Protein AF-A0AAE4A4J7-F1 (afdb_monomer)

Secondary structure (DSSP, 8-state):
--HHHHHHHHHHHHHHHHHHGGGS-------S---GGGS-TTEEEEESSSTT-S-EEEEETTS-EEEEPGGGPPB-EEEE-SSS-EEETTTEEE-TT-EE-S--SB--EEEE--

pLDDT: mean 80.29, std 16.17, range [49.91, 95.75]

Solvent-accessible surface area (backbone atoms only — not comparable to full-atom values): 6509 Å² total; per-residue (Å²): 137,63,78,62,6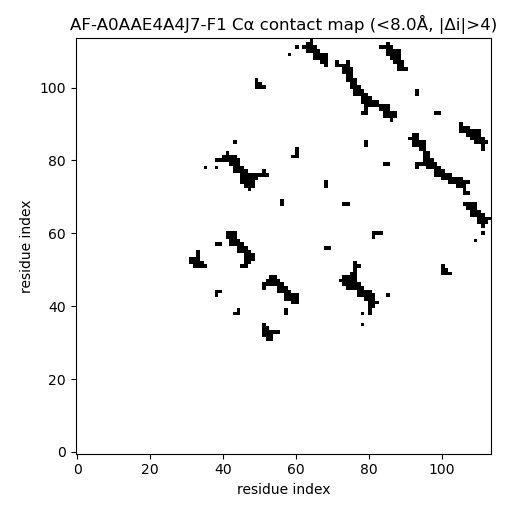3,61,53,53,53,54,53,53,54,55,54,55,58,61,61,66,70,73,74,81,74,81,74,78,70,76,76,77,49,50,50,80,81,71,49,58,77,47,13,39,28,37,10,48,22,46,86,37,18,60,57,77,50,74,45,50,68,85,62,68,41,73,42,70,44,72,92,66,49,39,41,12,16,39,38,25,44,22,95,52,61,33,36,39,41,85,79,46,77,43,48,49,71,34,72,48,61,69,46,65,90,27,58,47,29,47,32,38,91,125

Radius of gyration: 25.62 Å; Cα contacts (8 Å, |Δi|>4): 220; chains: 1; bounding box: 79×23×49 Å

S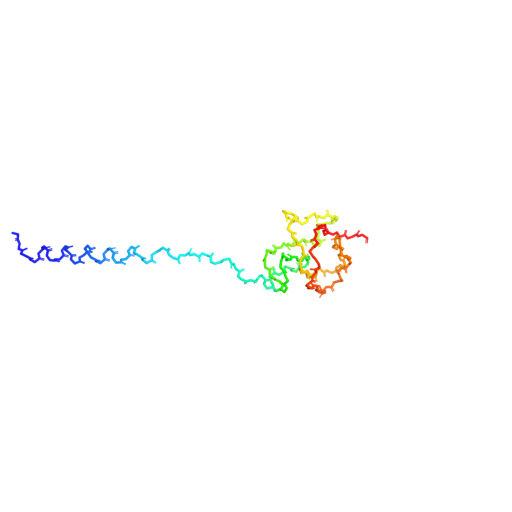tructure (mmCIF, N/CA/C/O backbone):
data_AF-A0AAE4A4J7-F1
#
_entry.id   AF-A0AAE4A4J7-F1
#
loop_
_atom_site.group_PDB
_atom_site.id
_atom_site.type_symbol
_atom_site.label_atom_id
_atom_site.label_alt_id
_atom_site.label_comp_id
_atom_site.label_asym_id
_atom_site.label_entity_id
_atom_site.label_seq_id
_atom_site.pdbx_PDB_ins_code
_atom_site.Cartn_x
_atom_site.Cartn_y
_atom_site.Cartn_z
_atom_site.occupancy
_atom_site.B_iso_or_equiv
_atom_site.auth_seq_id
_atom_site.auth_comp_id
_atom_site.auth_asym_id
_atom_site.auth_atom_id
_atom_site.pdbx_PDB_model_num
ATOM 1 N N . MET A 1 1 ? -67.258 -5.991 30.223 1.00 53.47 1 MET A N 1
ATOM 2 C CA . MET A 1 1 ? -65.823 -5.980 29.853 1.00 53.47 1 MET A CA 1
ATOM 3 C C . MET A 1 1 ? -65.033 -6.456 31.058 1.00 53.47 1 MET A C 1
ATOM 5 O O . MET A 1 1 ? -65.026 -5.771 32.077 1.00 53.47 1 MET A O 1
ATOM 9 N N . SER A 1 2 ? -64.507 -7.681 31.000 1.00 53.00 2 SER A N 1
ATOM 10 C CA . SER A 1 2 ? -63.937 -8.356 32.173 1.00 53.00 2 SER A CA 1
ATOM 11 C C . SER A 1 2 ? -62.507 -7.868 32.444 1.00 53.00 2 SER A C 1
ATOM 13 O O . SER A 1 2 ? -61.780 -7.490 31.525 1.00 53.00 2 SER A O 1
ATOM 15 N N . GLY A 1 3 ? -62.077 -7.866 33.709 1.00 56.50 3 GLY A N 1
ATOM 16 C CA . GLY A 1 3 ? -60.741 -7.400 34.113 1.00 56.50 3 GLY A CA 1
ATOM 17 C C . GLY A 1 3 ? -59.568 -8.171 33.484 1.00 56.50 3 GLY A C 1
ATOM 18 O O . GLY A 1 3 ? -58.433 -7.702 33.544 1.00 56.50 3 GLY A O 1
ATOM 19 N N . VAL A 1 4 ? -59.837 -9.314 32.848 1.00 59.91 4 VAL A N 1
ATOM 20 C CA . VAL A 1 4 ? -58.847 -10.176 32.189 1.00 59.91 4 VAL A CA 1
ATOM 21 C C . VAL A 1 4 ? -58.347 -9.557 30.876 1.00 59.91 4 VAL A C 1
ATOM 23 O O . VAL A 1 4 ? -57.145 -9.558 30.616 1.00 59.91 4 VAL A O 1
ATOM 26 N N . GLU A 1 5 ? -59.225 -8.916 30.098 1.00 55.62 5 GLU A N 1
ATOM 27 C CA . GLU A 1 5 ? -58.862 -8.288 28.813 1.00 55.62 5 GLU A CA 1
ATOM 28 C C . GLU A 1 5 ? -57.922 -7.085 28.992 1.00 55.62 5 GLU A C 1
ATOM 30 O O . GLU A 1 5 ? -57.031 -6.848 28.174 1.00 55.62 5 GLU A O 1
ATOM 35 N N . LYS A 1 6 ? -58.078 -6.340 30.096 1.00 57.88 6 LYS A N 1
ATOM 36 C CA . LYS A 1 6 ? -57.207 -5.200 30.428 1.00 57.88 6 LYS A CA 1
ATOM 37 C C . LYS A 1 6 ? -55.788 -5.647 30.795 1.00 57.88 6 LYS A C 1
ATOM 39 O O . LYS A 1 6 ? -54.830 -4.977 30.421 1.00 57.88 6 LYS A O 1
ATOM 44 N N . ARG A 1 7 ? -55.646 -6.785 31.485 1.00 64.25 7 ARG A N 1
ATOM 45 C CA . ARG A 1 7 ? -54.338 -7.334 31.889 1.00 64.25 7 ARG A CA 1
ATOM 46 C C . ARG A 1 7 ? -53.580 -7.939 30.706 1.00 64.25 7 ARG A C 1
ATOM 48 O O . ARG A 1 7 ? -52.370 -7.761 30.612 1.00 64.25 7 ARG A O 1
ATOM 55 N N . LEU A 1 8 ? -54.295 -8.570 29.773 1.00 63.47 8 LEU A N 1
ATOM 56 C CA . LEU A 1 8 ? -53.696 -9.166 28.577 1.00 63.47 8 LEU A CA 1
ATOM 57 C C . LEU A 1 8 ? -53.118 -8.103 27.624 1.00 63.47 8 LEU A C 1
ATOM 59 O O . LEU A 1 8 ? -52.015 -8.267 27.109 1.00 63.47 8 LEU A O 1
ATOM 63 N N . ARG A 1 9 ? -53.816 -6.972 27.444 1.00 61.66 9 ARG A N 1
ATOM 64 C CA . ARG A 1 9 ? -53.330 -5.855 26.610 1.00 61.66 9 ARG A CA 1
ATOM 65 C C . ARG A 1 9 ? -52.101 -5.163 27.203 1.00 61.66 9 ARG A C 1
ATOM 67 O O . ARG A 1 9 ? -51.190 -4.813 26.460 1.00 61.66 9 ARG A O 1
ATOM 74 N N . ALA A 1 10 ? -52.055 -5.005 28.527 1.00 61.84 10 ALA A N 1
ATOM 75 C CA . ALA A 1 10 ? -50.905 -4.417 29.213 1.00 61.84 10 ALA A CA 1
ATOM 76 C C . ALA A 1 10 ? -49.645 -5.299 29.103 1.00 61.84 10 ALA A C 1
ATOM 78 O O . ALA A 1 10 ? -48.552 -4.778 28.895 1.00 61.84 10 ALA A O 1
ATOM 79 N N . ALA A 1 11 ? -49.801 -6.626 29.169 1.00 61.84 11 ALA A N 1
ATOM 80 C CA . ALA A 1 11 ? -48.692 -7.570 29.017 1.00 61.84 11 ALA A CA 1
ATOM 81 C C . ALA A 1 11 ? -48.109 -7.584 27.589 1.00 61.84 11 ALA A C 1
ATOM 83 O O . ALA A 1 11 ? -46.894 -7.644 27.416 1.00 61.84 11 ALA A O 1
ATOM 84 N N . LEU A 1 12 ? -48.962 -7.467 26.567 1.00 59.69 12 LEU A N 1
ATOM 85 C CA . LEU A 1 12 ? -48.541 -7.408 25.161 1.00 59.69 12 LEU A CA 1
ATOM 86 C C . LEU A 1 12 ? -47.784 -6.117 24.817 1.00 59.69 12 LEU A C 1
ATOM 88 O O . LEU A 1 12 ? -46.776 -6.165 24.114 1.00 59.69 12 LEU A O 1
ATOM 92 N N . LEU A 1 13 ? -48.229 -4.974 25.345 1.00 60.06 13 LEU A N 1
ATOM 93 C CA . LEU A 1 13 ? -47.543 -3.689 25.159 1.00 60.06 13 LEU A CA 1
ATOM 94 C C . LEU A 1 13 ? -46.154 -3.677 25.813 1.00 60.06 13 LEU A C 1
ATOM 96 O O . LEU A 1 13 ? -45.208 -3.162 25.221 1.00 60.06 13 LEU A O 1
ATOM 100 N N . ALA A 1 14 ? -46.009 -4.294 26.990 1.00 60.00 14 ALA A N 1
ATOM 101 C CA . ALA A 1 14 ? -44.721 -4.406 27.673 1.00 60.00 14 ALA A CA 1
ATOM 102 C C . ALA A 1 14 ? -43.711 -5.282 26.904 1.00 60.00 14 ALA A C 1
ATOM 104 O O . ALA A 1 14 ? -42.530 -4.941 26.846 1.00 60.00 14 ALA A O 1
ATOM 105 N N . LEU A 1 15 ? -44.164 -6.368 26.261 1.00 58.84 15 LEU A N 1
ATOM 106 C CA . LEU A 1 15 ? -43.295 -7.213 25.431 1.00 58.84 15 LEU A CA 1
ATOM 107 C C . LEU A 1 15 ? -42.821 -6.504 24.152 1.00 58.84 15 LEU A C 1
ATOM 109 O O . LEU A 1 15 ? -41.668 -6.661 23.755 1.00 58.84 15 LEU A O 1
ATOM 113 N N . LEU A 1 16 ? -43.685 -5.705 23.521 1.00 58.25 16 LEU A N 1
ATOM 114 C CA . LEU A 1 16 ? -43.338 -4.958 22.306 1.00 58.25 16 LEU A CA 1
ATOM 115 C C . LEU A 1 16 ? -42.309 -3.849 22.576 1.00 58.25 16 LEU A C 1
ATOM 117 O O . LEU A 1 16 ? -41.403 -3.641 21.771 1.00 58.25 16 LEU A O 1
ATOM 121 N N . LEU A 1 17 ? -42.404 -3.182 23.729 1.00 57.69 17 LEU A N 1
ATOM 122 C CA . LEU A 1 17 ? -41.430 -2.172 24.157 1.00 57.69 17 LEU A CA 1
ATOM 123 C C . LEU A 1 17 ? -40.055 -2.781 24.483 1.00 57.69 17 LEU A C 1
ATOM 125 O O . LEU A 1 17 ? -39.037 -2.153 24.202 1.00 57.69 17 LEU A O 1
ATOM 129 N N . ALA A 1 18 ? -40.007 -4.012 25.002 1.00 55.53 18 ALA A N 1
ATOM 130 C CA . ALA A 1 18 ? -38.750 -4.712 25.273 1.00 55.53 18 ALA A CA 1
ATOM 131 C C . ALA A 1 18 ? -38.015 -5.156 23.991 1.00 55.53 18 ALA A C 1
ATOM 133 O O . ALA A 1 18 ? -36.786 -5.182 23.968 1.00 55.53 18 ALA A O 1
ATOM 134 N N . ALA A 1 19 ? -38.741 -5.456 22.907 1.00 53.31 19 ALA A N 1
ATOM 135 C CA . ALA A 1 19 ? -38.143 -5.862 21.632 1.00 53.31 19 ALA A CA 1
ATOM 136 C C . ALA A 1 19 ? -37.500 -4.695 20.853 1.00 53.31 19 ALA A C 1
ATOM 138 O O . ALA A 1 19 ? -36.559 -4.908 20.092 1.00 53.31 19 ALA A O 1
ATOM 139 N N . ALA A 1 20 ? -37.963 -3.456 21.057 1.00 52.84 20 ALA A N 1
ATOM 140 C CA . ALA A 1 20 ? -37.483 -2.287 20.313 1.00 52.84 20 ALA A CA 1
ATOM 141 C C . ALA A 1 20 ? -36.099 -1.773 20.765 1.00 52.84 20 ALA A C 1
ATOM 143 O O . ALA A 1 20 ? -35.425 -1.077 20.008 1.00 52.84 20 ALA A O 1
ATOM 144 N N . VAL A 1 21 ? -35.645 -2.125 21.973 1.00 55.19 21 VAL A N 1
ATOM 145 C CA . VAL A 1 21 ? -34.372 -1.627 22.534 1.00 55.19 21 VAL A CA 1
ATOM 146 C C . VAL A 1 21 ? -33.159 -2.449 22.058 1.00 55.19 21 VAL A C 1
ATOM 148 O O . VAL A 1 21 ? -32.023 -1.998 22.166 1.00 55.19 21 VAL A O 1
ATOM 151 N N . ALA A 1 22 ? -33.372 -3.626 21.459 1.00 54.41 22 ALA A N 1
ATOM 152 C CA . ALA A 1 22 ? -32.288 -4.529 21.059 1.00 54.41 22 ALA A CA 1
ATOM 153 C C . ALA A 1 22 ? -31.650 -4.222 19.683 1.00 54.41 22 ALA A C 1
ATOM 155 O O . ALA A 1 22 ? -30.628 -4.815 19.348 1.00 54.41 22 ALA A O 1
ATOM 156 N N . CYS A 1 23 ? -32.203 -3.303 18.881 1.00 51.38 23 CYS A N 1
ATOM 157 C CA . CYS A 1 23 ? -31.730 -3.060 17.505 1.00 51.38 23 CYS A CA 1
ATOM 158 C C . CYS A 1 23 ? -30.729 -1.899 17.336 1.00 51.38 23 CYS A C 1
ATOM 160 O O . CYS A 1 23 ? -30.308 -1.635 16.213 1.00 51.38 23 CYS A O 1
ATOM 162 N N . ALA A 1 24 ? -30.333 -1.196 18.401 1.00 55.25 24 ALA A N 1
ATOM 163 C CA . ALA A 1 24 ? -29.612 0.080 18.271 1.00 55.25 24 ALA A CA 1
ATOM 164 C C . ALA A 1 24 ? -28.072 0.010 18.366 1.00 55.25 24 ALA A C 1
ATOM 166 O O . ALA A 1 24 ? -27.428 1.054 18.406 1.00 55.25 24 ALA A O 1
ATOM 167 N N . LEU A 1 25 ? -27.450 -1.173 18.396 1.00 53.72 25 LEU A N 1
ATOM 168 C CA . LEU A 1 25 ? -25.995 -1.292 18.591 1.00 53.72 25 LEU A CA 1
ATOM 169 C C . LEU A 1 25 ? -25.312 -2.123 17.501 1.00 53.72 25 LEU A C 1
ATOM 171 O O . LEU A 1 25 ? -24.548 -3.037 17.787 1.00 53.72 25 LEU A O 1
ATOM 175 N N . PHE A 1 26 ? -25.526 -1.763 16.239 1.00 52.62 26 PHE A N 1
ATOM 176 C CA . PHE A 1 26 ? -24.560 -2.083 15.186 1.00 52.62 26 PHE A CA 1
ATOM 177 C C . PHE A 1 26 ? -23.657 -0.871 14.960 1.00 52.62 26 PHE A C 1
ATOM 179 O O . PHE A 1 26 ? -23.676 -0.236 13.910 1.00 52.62 26 PHE A O 1
ATOM 186 N N . VAL A 1 27 ? -22.869 -0.526 15.982 1.00 55.91 27 VAL A N 1
ATOM 187 C CA . VAL A 1 27 ? -21.682 0.306 15.780 1.00 55.91 27 VAL A CA 1
ATOM 188 C C . VAL A 1 27 ? -20.695 -0.587 15.043 1.00 55.91 27 VAL A C 1
ATOM 190 O O . VAL A 1 27 ? -20.066 -1.455 15.645 1.00 55.91 27 VAL A O 1
ATOM 193 N N . THR A 1 28 ? -20.610 -0.441 13.723 1.00 55.16 28 THR A N 1
ATOM 194 C CA . THR A 1 28 ? -19.545 -1.062 12.938 1.00 55.16 28 THR A CA 1
ATOM 195 C C . THR A 1 28 ? -18.232 -0.470 13.430 1.00 55.16 28 THR A C 1
ATOM 197 O O . THR A 1 28 ? -17.863 0.642 13.051 1.00 55.16 28 THR A O 1
ATOM 200 N N . ALA A 1 29 ? -17.562 -1.172 14.343 1.00 53.34 29 ALA A N 1
ATOM 201 C CA . ALA A 1 29 ? -16.217 -0.814 14.747 1.00 53.34 29 ALA A CA 1
ATOM 202 C C . ALA A 1 29 ? -15.354 -0.740 13.474 1.00 53.34 29 ALA A C 1
ATOM 204 O O . ALA A 1 29 ? -15.451 -1.647 12.638 1.00 53.34 29 ALA A O 1
ATOM 205 N N . PRO A 1 30 ? -14.551 0.323 13.282 1.00 53.38 30 PRO A N 1
ATOM 206 C CA . PRO A 1 30 ? -13.610 0.364 12.174 1.00 53.38 30 PRO A CA 1
ATOM 207 C C . PRO A 1 30 ? -12.738 -0.885 12.278 1.00 53.38 30 PRO A C 1
ATOM 209 O O . PRO A 1 30 ? -12.218 -1.184 13.354 1.00 53.38 30 PRO A O 1
ATOM 212 N N . LYS A 1 31 ? -12.671 -1.655 11.188 1.00 49.91 31 LYS A N 1
ATOM 213 C CA . LYS A 1 31 ? -11.967 -2.938 11.133 1.00 49.91 31 LYS A CA 1
ATOM 214 C C . LYS A 1 31 ? -10.541 -2.723 11.651 1.00 49.91 31 LYS A C 1
ATOM 216 O O . LYS A 1 31 ? -9.741 -2.040 11.017 1.00 49.91 31 LYS A O 1
ATOM 221 N N . ALA A 1 32 ? -10.279 -3.217 12.858 1.00 52.69 32 ALA A N 1
ATOM 222 C CA . ALA A 1 32 ? -8.979 -3.133 13.497 1.00 52.69 32 ALA A CA 1
ATOM 223 C C . ALA A 1 32 ? -7.997 -3.968 12.669 1.00 52.69 32 ALA A C 1
ATOM 225 O O . ALA A 1 32 ? -8.277 -5.137 12.427 1.00 52.69 32 ALA A O 1
ATOM 226 N N . SER A 1 33 ? -6.916 -3.319 12.220 1.00 55.53 33 SER A N 1
ATOM 227 C CA . SER A 1 33 ? -5.827 -3.834 11.373 1.00 55.53 33 SER A CA 1
ATOM 228 C C . SER A 1 33 ? -6.282 -4.559 10.103 1.00 55.53 33 SER A C 1
ATOM 230 O O . SER A 1 33 ? -6.738 -5.698 10.151 1.00 55.53 33 SER A O 1
ATOM 232 N N . ALA A 1 34 ? -6.107 -3.916 8.948 1.00 61.81 34 ALA A N 1
ATOM 233 C CA . ALA A 1 34 ? -6.119 -4.645 7.688 1.00 61.81 34 ALA A CA 1
ATOM 234 C C . ALA A 1 34 ? -4.886 -5.557 7.682 1.00 61.81 34 ALA A C 1
ATOM 236 O O . ALA A 1 34 ? -3.762 -5.073 7.579 1.00 61.81 34 ALA A O 1
ATOM 237 N N . ASP A 1 35 ? -5.088 -6.855 7.877 1.00 73.62 35 ASP A N 1
ATOM 238 C CA . ASP A 1 35 ? -3.997 -7.816 7.996 1.00 73.62 35 ASP A CA 1
ATOM 239 C C . ASP A 1 35 ? -3.176 -7.842 6.704 1.00 73.62 35 ASP A C 1
ATOM 241 O O . ASP A 1 35 ? -3.681 -7.562 5.616 1.00 73.62 35 ASP A O 1
ATOM 245 N N . ARG A 1 36 ? -1.913 -8.276 6.773 1.00 79.94 36 ARG A N 1
ATOM 246 C CA . ARG A 1 36 ? -1.089 -8.492 5.564 1.00 79.94 36 ARG A CA 1
ATOM 247 C C . ARG A 1 36 ? -1.805 -9.370 4.521 1.00 79.94 36 ARG A C 1
ATOM 249 O O . ARG A 1 36 ? -1.571 -9.227 3.322 1.00 79.94 36 ARG A O 1
ATOM 256 N N . ALA A 1 37 ? -2.675 -10.271 4.980 1.00 86.44 37 ALA A N 1
ATOM 257 C CA . ALA A 1 37 ? -3.492 -11.148 4.147 1.00 86.44 37 ALA A CA 1
ATOM 258 C C . ALA A 1 37 ? -4.550 -10.409 3.304 1.00 86.44 37 ALA A C 1
ATOM 260 O O . ALA A 1 37 ? -4.937 -10.929 2.258 1.00 86.44 37 ALA A O 1
ATOM 261 N N . ASP A 1 38 ? -4.971 -9.207 3.713 1.00 88.69 38 ASP A N 1
ATOM 262 C CA . ASP A 1 38 ? -5.933 -8.375 2.979 1.00 88.69 38 ASP A CA 1
ATOM 263 C C . ASP A 1 38 ? -5.320 -7.759 1.710 1.00 88.69 38 ASP A C 1
ATOM 265 O O . ASP A 1 38 ? -6.040 -7.222 0.869 1.00 88.69 38 ASP A O 1
ATOM 269 N N . CYS A 1 39 ? -3.997 -7.849 1.539 1.00 92.62 39 CYS A N 1
ATOM 270 C CA . CYS A 1 39 ? -3.332 -7.371 0.339 1.00 92.62 39 CYS A CA 1
ATOM 271 C C . CYS A 1 39 ? -3.599 -8.305 -0.851 1.00 92.62 39 CYS A C 1
ATOM 273 O O . CYS A 1 39 ? -3.134 -9.453 -0.812 1.00 92.62 39 CYS A O 1
ATOM 275 N N . PRO A 1 40 ? -4.307 -7.869 -1.913 1.00 94.44 40 PRO A N 1
ATOM 276 C CA . PRO A 1 40 ? -4.559 -8.712 -3.076 1.00 94.44 40 PRO A CA 1
ATOM 277 C C . PRO A 1 40 ? -3.251 -9.169 -3.736 1.00 94.44 40 PRO A C 1
ATOM 279 O O . PRO A 1 40 ? -2.218 -8.510 -3.645 1.00 94.44 40 PRO A O 1
ATOM 282 N N . GLY A 1 41 ? -3.283 -10.338 -4.382 1.00 94.44 41 GLY A N 1
ATOM 283 C CA . GLY A 1 41 ? -2.169 -10.766 -5.235 1.00 94.44 41 GLY A CA 1
ATOM 284 C C . GLY A 1 41 ? -1.988 -9.810 -6.414 1.00 94.44 41 GLY A C 1
ATOM 285 O O . GLY A 1 41 ? -2.958 -9.166 -6.815 1.00 94.44 41 GLY A O 1
ATOM 286 N N . HIS A 1 42 ? -0.776 -9.744 -6.975 1.00 95.31 42 HIS A N 1
ATOM 287 C CA . HIS A 1 42 ? -0.476 -8.891 -8.136 1.00 95.31 42 HIS A CA 1
ATOM 288 C C . HIS A 1 42 ? -0.681 -7.393 -7.853 1.00 95.31 42 HIS A C 1
ATOM 290 O O . HIS A 1 42 ? -1.167 -6.624 -8.689 1.00 95.31 42 HIS A O 1
ATOM 296 N N . ALA A 1 43 ? -0.357 -6.982 -6.625 1.00 95.75 43 ALA A N 1
ATOM 297 C CA . ALA A 1 43 ? -0.534 -5.619 -6.157 1.00 95.75 43 ALA A CA 1
ATOM 298 C C . ALA A 1 43 ? 0.524 -5.229 -5.123 1.00 95.75 43 ALA A C 1
ATOM 300 O O . ALA A 1 43 ? 1.106 -6.074 -4.438 1.00 95.75 43 ALA A O 1
ATOM 301 N N . VAL A 1 44 ? 0.717 -3.923 -4.967 1.00 95.19 44 VAL A N 1
ATOM 302 C CA . VAL A 1 44 ? 1.354 -3.343 -3.784 1.00 95.19 44 VAL A CA 1
ATOM 303 C C . VAL A 1 44 ? 0.283 -2.743 -2.893 1.00 95.19 44 VAL A C 1
ATOM 305 O O . VAL A 1 44 ? -0.640 -2.075 -3.356 1.00 95.19 44 VAL A 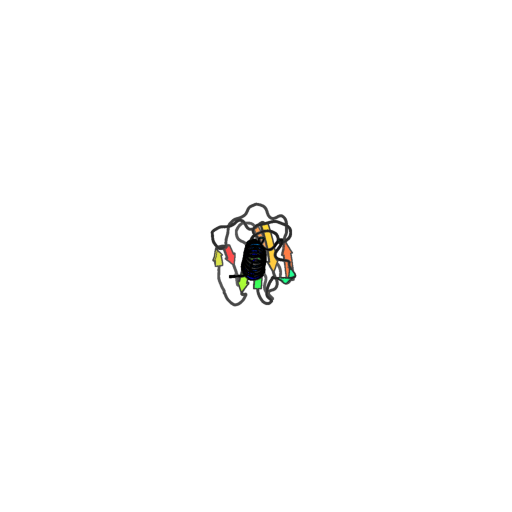O 1
ATOM 308 N N . CYS A 1 45 ? 0.420 -2.982 -1.601 1.00 94.56 45 CYS A N 1
ATOM 309 C CA . CYS A 1 45 ? -0.480 -2.492 -0.579 1.00 94.56 45 CYS A CA 1
ATOM 310 C C . CYS A 1 45 ? 0.269 -1.559 0.348 1.00 94.56 45 CYS A C 1
ATOM 312 O O . CYS A 1 45 ? 1.429 -1.804 0.685 1.00 94.56 45 CYS A O 1
ATOM 314 N N . ILE A 1 46 ? -0.403 -0.501 0.766 1.00 93.9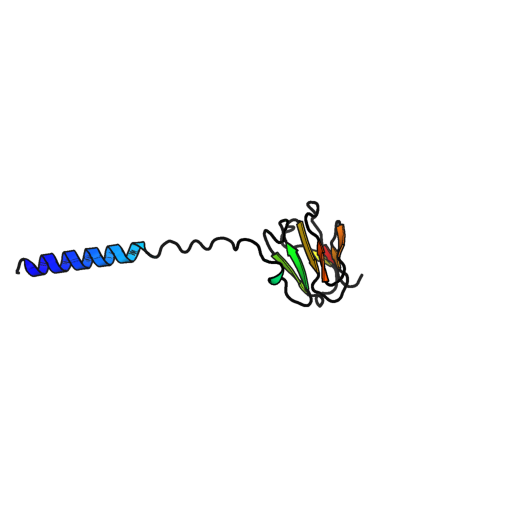4 46 ILE A N 1
ATOM 315 C CA . ILE A 1 46 ? 0.133 0.518 1.650 1.00 93.94 46 ILE A CA 1
ATOM 316 C C . ILE A 1 46 ? -0.895 0.879 2.701 1.00 93.94 46 ILE A C 1
ATOM 318 O O . ILE A 1 46 ? -2.099 0.910 2.454 1.00 93.94 46 ILE A O 1
ATOM 322 N N . TRP A 1 47 ? -0.383 1.119 3.895 1.00 93.19 47 TRP A N 1
ATOM 323 C CA . TRP A 1 47 ? -1.170 1.333 5.089 1.00 93.19 47 TRP A CA 1
ATOM 324 C C . TRP A 1 47 ? -0.785 2.650 5.733 1.00 93.19 47 TRP A C 1
ATOM 326 O O . TRP A 1 47 ? 0.402 2.996 5.828 1.00 93.19 47 TRP A O 1
ATOM 336 N N . SER A 1 48 ? -1.800 3.352 6.236 1.00 91.88 48 SER A N 1
ATOM 337 C CA . SER A 1 48 ? -1.595 4.640 6.892 1.00 91.88 48 SER A CA 1
ATOM 338 C C . SER A 1 48 ? -0.990 4.561 8.291 1.00 91.88 48 SER A C 1
ATOM 340 O O . SER A 1 48 ? -0.536 5.571 8.834 1.00 91.88 48 SER A O 1
ATOM 342 N N . GLY A 1 49 ? -0.940 3.362 8.873 1.00 91.69 49 GLY A N 1
ATOM 343 C CA . GLY A 1 49 ? -0.291 3.058 10.142 1.00 91.69 49 GLY A CA 1
ATOM 344 C C . GLY A 1 49 ? 0.859 2.050 10.011 1.00 91.69 49 GLY A C 1
ATOM 345 O O . GLY A 1 49 ? 1.017 1.387 8.979 1.00 91.69 49 GLY A O 1
ATOM 346 N N . PRO A 1 50 ? 1.702 1.943 11.052 1.00 91.12 50 PRO A N 1
ATOM 347 C CA . PRO A 1 50 ? 2.675 0.861 11.155 1.00 91.12 50 PRO A CA 1
ATOM 348 C C . PRO A 1 50 ? 1.967 -0.488 11.349 1.00 91.12 50 PRO A C 1
ATOM 350 O O . PRO A 1 50 ? 0.773 -0.533 11.654 1.00 91.12 50 PRO A O 1
ATOM 353 N N . THR A 1 51 ? 2.708 -1.579 11.177 1.00 90.31 51 THR A N 1
ATOM 354 C CA . THR A 1 51 ? 2.282 -2.970 11.371 1.00 90.31 51 THR A CA 1
ATOM 355 C C . THR A 1 51 ? 0.965 -3.300 10.660 1.00 90.31 51 THR A C 1
ATOM 357 O O . THR A 1 51 ? 0.091 -3.922 11.255 1.00 90.31 51 THR A O 1
ATOM 360 N N . PHE A 1 52 ? 0.791 -2.846 9.411 1.00 90.00 52 PHE A N 1
ATOM 361 C CA . PHE A 1 52 ? -0.446 -3.029 8.628 1.00 90.00 52 PHE A CA 1
ATOM 362 C C . PHE A 1 52 ? -1.697 -2.386 9.279 1.00 90.00 52 PHE A C 1
ATOM 364 O O . PHE A 1 52 ? -2.840 -2.794 9.082 1.00 90.00 52 PHE A O 1
ATOM 371 N N . GLY A 1 53 ? -1.494 -1.358 10.104 1.00 88.56 53 GLY A N 1
ATOM 372 C CA . GLY A 1 53 ? -2.564 -0.621 10.769 1.00 88.56 53 GLY A CA 1
ATOM 373 C C . GLY A 1 53 ? -3.150 0.506 9.917 1.00 88.56 53 GLY A C 1
ATOM 374 O O . GLY A 1 53 ? -2.547 0.979 8.959 1.00 88.56 53 GLY A O 1
ATOM 375 N N . GLY A 1 54 ? -4.313 1.013 10.318 1.00 88.56 54 GLY A N 1
ATOM 376 C CA . GLY A 1 54 ? -4.934 2.166 9.666 1.00 88.56 54 GLY A CA 1
ATOM 377 C C . GLY A 1 54 ? -5.617 1.826 8.340 1.00 88.56 54 GLY A C 1
ATOM 378 O O . GLY A 1 54 ? -6.126 0.723 8.149 1.00 88.56 54 GLY A O 1
ATOM 379 N N . GLN A 1 55 ? -5.677 2.815 7.453 1.00 89.94 55 GLN A N 1
ATOM 380 C CA . GLN A 1 55 ? -6.351 2.716 6.163 1.00 89.94 55 GLN A CA 1
ATOM 381 C C . GLN A 1 55 ? -5.454 1.993 5.163 1.00 89.94 55 GLN A C 1
ATOM 383 O O . GLN A 1 5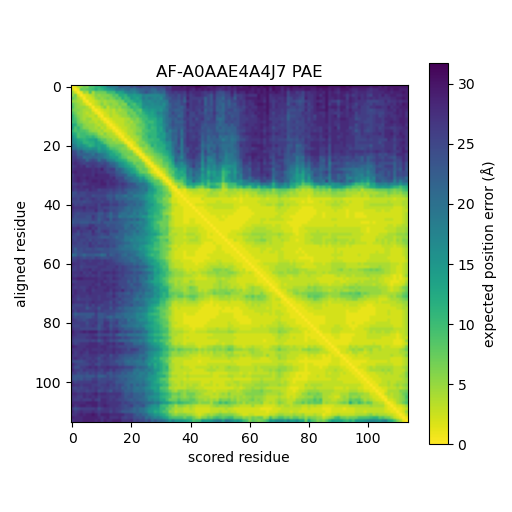5 ? -4.320 2.412 4.941 1.00 89.94 55 GLN A O 1
ATOM 388 N N . LEU A 1 56 ? -5.988 0.935 4.557 1.00 91.31 56 LEU A N 1
ATOM 389 C CA . LEU A 1 56 ? -5.361 0.200 3.465 1.00 91.31 56 LEU A CA 1
ATOM 390 C C . LEU A 1 56 ? -5.706 0.860 2.125 1.00 91.31 56 LEU A C 1
ATOM 392 O O . LEU A 1 56 ? -6.874 1.116 1.838 1.00 91.31 56 LEU A O 1
ATOM 396 N N . SER A 1 57 ? -4.692 1.062 1.291 1.00 92.12 57 SER A N 1
ATOM 397 C CA . SER A 1 57 ? -4.813 1.338 -0.142 1.00 92.12 57 SER A CA 1
ATOM 398 C C . SER A 1 57 ? -3.973 0.325 -0.917 1.00 92.12 57 SER A C 1
ATOM 400 O O . SER A 1 57 ? -2.958 -0.156 -0.411 1.00 92.12 57 SER A O 1
ATOM 402 N N . TRP A 1 58 ? -4.375 -0.020 -2.136 1.00 93.81 58 TRP A N 1
ATOM 403 C CA . TRP A 1 58 ? -3.636 -0.963 -2.973 1.00 93.81 58 TRP A CA 1
ATOM 404 C C . TRP A 1 58 ? -3.620 -0.507 -4.429 1.00 93.81 58 TRP A C 1
ATOM 406 O O . TRP A 1 58 ? -4.542 0.165 -4.885 1.00 93.81 58 TRP A O 1
ATOM 416 N N . PHE A 1 59 ? -2.562 -0.885 -5.142 1.00 94.25 59 PHE A N 1
ATOM 417 C CA . PHE A 1 59 ? -2.320 -0.529 -6.538 1.00 94.25 59 PHE A CA 1
ATOM 418 C C . PHE A 1 59 ? -1.978 -1.810 -7.280 1.00 94.25 59 PHE A C 1
ATOM 420 O O . PHE A 1 59 ? -1.114 -2.570 -6.836 1.00 94.25 59 PHE A O 1
ATOM 427 N N . SER A 1 60 ? -2.683 -2.075 -8.376 1.00 94.56 60 SER A N 1
ATOM 428 C CA . SER A 1 60 ? -2.432 -3.263 -9.190 1.00 94.56 60 SER A CA 1
ATOM 429 C C . SER A 1 60 ? -1.134 -3.104 -9.973 1.00 94.56 60 SER A C 1
ATOM 431 O O . SER A 1 60 ? -0.844 -2.018 -10.463 1.00 94.56 60 SER A O 1
ATOM 433 N N . GLU A 1 61 ? -0.402 -4.201 -10.167 1.00 92.94 61 GLU A N 1
ATOM 434 C CA . GLU A 1 61 ? 0.765 -4.232 -11.060 1.00 92.94 61 GLU A CA 1
ATOM 435 C C . GLU A 1 61 ? 0.410 -3.916 -12.527 1.00 92.94 61 GLU A C 1
ATOM 437 O O . GLU A 1 61 ? 1.275 -3.522 -13.303 1.00 92.94 61 GLU A O 1
ATOM 442 N N . ASN A 1 62 ? -0.868 -4.048 -12.907 1.00 91.75 62 ASN A N 1
ATOM 443 C CA . ASN A 1 62 ? -1.360 -3.686 -14.240 1.00 91.75 62 ASN A CA 1
ATOM 444 C C . ASN A 1 62 ? -1.585 -2.176 -14.412 1.00 91.75 62 ASN A C 1
ATOM 446 O O . ASN A 1 62 ? -1.773 -1.713 -15.537 1.00 91.75 62 ASN A O 1
ATOM 450 N N . ASP A 1 63 ? -1.603 -1.414 -13.318 1.00 89.56 63 ASP A N 1
ATOM 451 C CA . ASP A 1 63 ? -1.825 0.029 -13.342 1.00 89.56 63 ASP A CA 1
ATOM 452 C C . ASP A 1 63 ? -0.482 0.759 -13.439 1.00 89.56 63 ASP A C 1
ATOM 454 O O . ASP A 1 63 ? 0.049 1.296 -12.468 1.00 89.56 63 ASP A O 1
ATOM 458 N N . ILE A 1 64 ? 0.124 0.688 -14.621 1.00 89.62 64 ILE A N 1
ATOM 459 C CA . ILE A 1 64 ? 1.505 1.123 -14.863 1.00 89.62 64 ILE A CA 1
ATOM 460 C C . ILE A 1 64 ? 1.643 2.648 -14.708 1.00 89.62 64 ILE A C 1
ATOM 462 O O . ILE A 1 64 ? 0.731 3.404 -15.035 1.00 89.62 64 ILE A O 1
ATOM 466 N N . GLY A 1 65 ? 2.814 3.113 -14.268 1.00 91.25 65 GL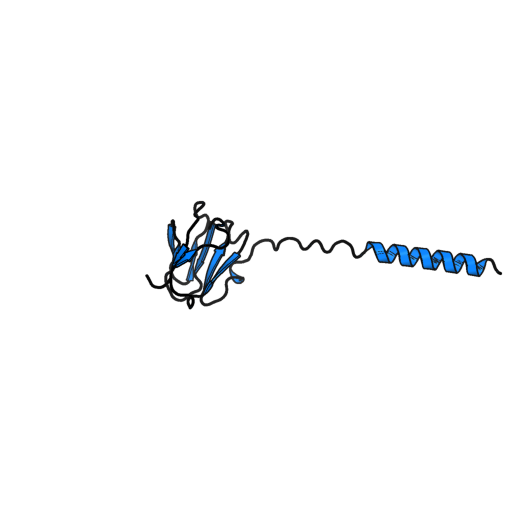Y A N 1
ATOM 467 C CA . GLY A 1 65 ? 3.096 4.530 -14.028 1.00 91.25 65 GLY A CA 1
ATOM 468 C C . GLY A 1 65 ? 3.151 4.879 -12.543 1.00 91.25 65 GLY A C 1
ATOM 469 O O . GLY A 1 65 ? 3.285 3.995 -11.698 1.00 91.25 65 GLY A O 1
ATOM 470 N N . CYS A 1 66 ? 3.118 6.178 -12.241 1.00 91.88 66 CYS A N 1
ATOM 471 C CA . CYS A 1 66 ? 3.165 6.712 -10.881 1.00 91.88 66 CYS A CA 1
ATOM 472 C C . CYS A 1 66 ? 1.782 7.185 -10.440 1.00 91.88 66 CYS A C 1
ATOM 474 O O . CYS A 1 66 ? 1.177 8.029 -11.099 1.00 91.88 66 CYS A O 1
ATOM 476 N N . HIS A 1 67 ? 1.325 6.676 -9.299 1.00 90.75 67 HIS A N 1
ATOM 477 C CA . HIS A 1 67 ? 0.004 6.964 -8.751 1.00 90.75 67 HIS A CA 1
ATOM 478 C C . HIS A 1 67 ? 0.118 7.564 -7.356 1.00 90.75 67 HIS A C 1
ATOM 480 O O . HIS A 1 67 ? 0.744 6.946 -6.491 1.00 90.75 67 HIS A O 1
ATOM 486 N N . PRO A 1 68 ? -0.473 8.739 -7.093 1.00 88.50 68 PRO A N 1
ATOM 487 C CA . PRO A 1 68 ? -0.442 9.329 -5.764 1.00 88.50 68 PRO A CA 1
ATOM 488 C C . PRO A 1 68 ? -1.217 8.470 -4.765 1.00 88.50 68 PRO A C 1
ATOM 490 O O . PRO A 1 68 ? -2.239 7.865 -5.095 1.00 88.50 68 PRO A O 1
ATOM 493 N N . HIS A 1 69 ? -0.752 8.452 -3.516 1.00 85.31 69 HIS A N 1
ATOM 494 C CA . HIS A 1 69 ? -1.524 7.859 -2.433 1.00 85.31 69 HIS A CA 1
ATOM 495 C C . HIS A 1 69 ? -2.899 8.544 -2.320 1.00 85.31 69 HIS A C 1
ATOM 497 O O . HIS A 1 69 ? -2.939 9.778 -2.238 1.00 85.31 69 HIS A O 1
ATOM 503 N N . PRO A 1 70 ? -4.014 7.787 -2.245 1.00 83.19 70 PRO A N 1
ATOM 504 C CA . PRO A 1 70 ? -5.339 8.347 -2.020 1.00 83.19 70 PRO A CA 1
ATOM 505 C C . PRO A 1 70 ?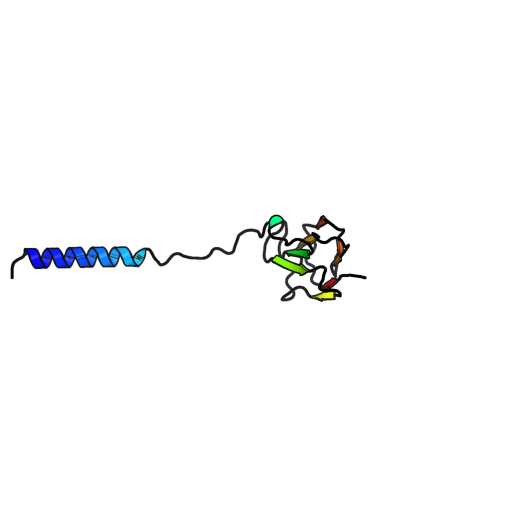 -5.343 9.318 -0.843 1.00 83.19 70 PRO A C 1
ATOM 507 O O . PRO A 1 70 ? -4.716 9.056 0.188 1.00 83.19 70 PRO A O 1
ATOM 510 N N . ASP A 1 71 ? -6.014 10.453 -1.026 1.00 82.81 71 ASP A N 1
ATOM 511 C CA . ASP A 1 71 ? -6.227 11.478 0.001 1.00 82.81 71 ASP A CA 1
ATOM 512 C C . ASP A 1 71 ? -4.944 12.047 0.638 1.00 82.81 71 ASP A C 1
ATOM 514 O O . ASP A 1 71 ? -4.998 12.667 1.701 1.00 82.81 71 ASP A O 1
ATOM 518 N N . ASN A 1 72 ? -3.777 11.847 0.005 1.00 81.06 72 ASN A N 1
ATOM 519 C CA . ASN A 1 72 ? -2.462 12.180 0.565 1.00 81.06 72 ASN A CA 1
ATOM 520 C C . ASN A 1 72 ? -2.245 11.620 1.981 1.00 81.06 72 ASN A C 1
ATOM 522 O O . ASN A 1 72 ? -1.505 12.205 2.780 1.00 81.06 72 ASN A O 1
ATOM 526 N N . THR A 1 73 ? -2.887 10.498 2.325 1.00 85.81 73 THR A N 1
ATOM 527 C CA . THR A 1 73 ? -2.659 9.883 3.632 1.00 85.81 73 THR A CA 1
ATOM 528 C C . THR A 1 73 ? -1.226 9.361 3.731 1.00 85.81 73 THR A C 1
ATOM 530 O O . THR A 1 73 ? -0.637 8.944 2.731 1.00 85.81 73 THR A O 1
ATOM 533 N N . PRO A 1 74 ? -0.639 9.396 4.933 1.00 89.94 74 PRO A N 1
ATOM 534 C CA . PRO A 1 74 ? 0.753 9.022 5.121 1.00 89.94 74 PRO A CA 1
ATOM 535 C C . PRO A 1 74 ? 0.975 7.538 4.842 1.00 89.94 74 PRO A C 1
ATOM 537 O O . PRO A 1 74 ? 0.148 6.730 5.231 1.00 89.94 74 PRO A O 1
ATOM 540 N N . ILE A 1 75 ? 2.101 7.158 4.245 1.00 92.06 75 ILE A N 1
ATOM 541 C CA . ILE A 1 75 ? 2.501 5.757 4.071 1.00 92.06 75 ILE A CA 1
ATOM 542 C C . ILE A 1 75 ? 3.392 5.375 5.247 1.00 92.06 75 ILE A C 1
ATOM 544 O O . ILE A 1 75 ? 4.475 5.930 5.434 1.00 92.06 75 ILE A O 1
ATOM 548 N N . ARG A 1 76 ? 2.940 4.427 6.065 1.00 93.56 76 ARG A N 1
ATOM 549 C CA . ARG A 1 76 ? 3.651 4.006 7.285 1.00 93.56 76 ARG A CA 1
ATOM 550 C C . ARG A 1 76 ? 4.084 2.548 7.244 1.00 93.56 76 ARG A C 1
ATOM 552 O O . ARG A 1 76 ? 5.091 2.202 7.862 1.00 93.56 76 ARG A O 1
ATOM 559 N N . SER A 1 77 ? 3.383 1.722 6.477 1.00 93.50 77 SER A N 1
ATOM 560 C CA . SER A 1 77 ? 3.829 0.381 6.112 1.00 93.50 77 SER A CA 1
ATOM 561 C C . SER A 1 77 ? 3.381 0.020 4.696 1.00 93.50 77 SER A C 1
ATOM 563 O O . SER A 1 77 ? 2.446 0.610 4.157 1.00 93.50 77 SER A O 1
ATOM 565 N N . ALA A 1 78 ? 4.104 -0.904 4.071 1.00 94.50 78 ALA A N 1
ATOM 566 C CA . ALA A 1 78 ? 3.916 -1.312 2.689 1.00 94.50 78 ALA A CA 1
ATOM 567 C C . ALA A 1 78 ? 4.221 -2.804 2.518 1.00 94.50 78 ALA A C 1
ATOM 569 O O . ALA A 1 78 ? 5.128 -3.339 3.157 1.00 94.50 78 ALA A O 1
ATOM 570 N N . PHE A 1 79 ? 3.503 -3.477 1.628 1.00 95.62 79 PHE A N 1
ATOM 571 C CA . PHE A 1 79 ? 3.759 -4.861 1.250 1.00 95.62 79 PHE A CA 1
ATOM 572 C C . PHE A 1 79 ? 3.626 -4.994 -0.259 1.00 95.62 79 PHE A C 1
ATOM 574 O O . PHE A 1 79 ? 2.586 -4.668 -0.826 1.00 95.62 79 PHE A O 1
ATOM 581 N N . ASN A 1 80 ? 4.683 -5.475 -0.902 1.00 95.25 80 ASN A N 1
ATOM 582 C CA . ASN A 1 80 ? 4.679 -5.750 -2.321 1.00 95.25 80 ASN A CA 1
ATOM 583 C C . ASN A 1 80 ? 4.343 -7.225 -2.542 1.00 95.25 80 ASN A C 1
ATOM 585 O O . ASN A 1 80 ? 5.154 -8.099 -2.254 1.00 95.25 80 ASN A O 1
ATOM 589 N N . ARG A 1 81 ? 3.134 -7.500 -3.033 1.00 95.56 81 ARG A N 1
ATOM 590 C CA . ARG A 1 81 ? 2.668 -8.841 -3.413 1.00 95.56 81 ARG A CA 1
ATOM 591 C C . ARG A 1 81 ? 2.606 -9.009 -4.939 1.00 95.56 81 ARG A C 1
ATOM 593 O O . ARG A 1 81 ? 1.964 -9.937 -5.432 1.00 95.56 81 ARG A O 1
ATOM 600 N N . SER A 1 82 ? 3.223 -8.092 -5.679 1.00 94.31 82 SER A N 1
ATOM 601 C CA . SER A 1 82 ? 3.405 -8.192 -7.126 1.00 94.31 82 SER A CA 1
ATOM 602 C C . SER A 1 82 ? 4.655 -9.000 -7.476 1.00 94.31 82 SER A C 1
ATOM 604 O O . SER A 1 82 ? 5.415 -9.404 -6.590 1.00 94.31 82 SER A O 1
ATOM 606 N N . THR A 1 83 ? 4.865 -9.210 -8.775 1.00 93.81 83 THR A N 1
A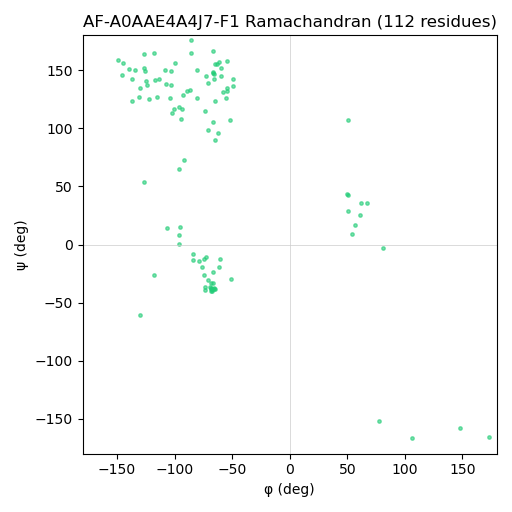TOM 607 C CA . THR A 1 83 ? 6.071 -9.848 -9.333 1.00 93.81 83 THR A CA 1
ATOM 608 C C . THR A 1 83 ? 7.140 -8.844 -9.787 1.00 93.81 83 THR A C 1
ATOM 610 O O . THR A 1 83 ? 7.994 -9.185 -10.602 1.00 93.81 83 THR A O 1
ATOM 613 N N . TRP A 1 84 ? 7.037 -7.579 -9.369 1.00 90.94 84 TRP A N 1
ATOM 614 C CA . TRP A 1 84 ? 7.903 -6.486 -9.818 1.00 90.94 84 TRP A CA 1
ATOM 615 C C . TRP A 1 84 ? 8.368 -5.667 -8.624 1.00 90.94 84 TRP A C 1
ATOM 617 O O . TRP A 1 84 ? 7.635 -5.507 -7.650 1.00 90.94 84 TRP A O 1
ATOM 627 N N . ASP A 1 85 ? 9.552 -5.072 -8.716 1.00 93.44 85 ASP A N 1
ATOM 628 C CA . ASP A 1 85 ? 9.969 -4.049 -7.764 1.00 93.44 85 ASP A CA 1
ATOM 629 C C . ASP A 1 85 ? 9.158 -2.765 -7.994 1.00 93.44 85 ASP A C 1
ATOM 631 O O . ASP A 1 85 ? 8.913 -2.353 -9.129 1.00 93.44 85 ASP A O 1
ATOM 635 N N . VAL A 1 86 ? 8.748 -2.113 -6.907 1.00 94.38 86 VAL A N 1
ATOM 636 C CA . VAL A 1 86 ? 7.926 -0.896 -6.954 1.00 94.38 86 VAL A CA 1
ATOM 637 C C . VAL A 1 86 ? 8.609 0.232 -6.199 1.00 94.38 86 VAL A C 1
ATOM 639 O O . VAL A 1 86 ? 9.145 0.018 -5.112 1.00 94.38 86 VAL A O 1
ATOM 642 N N . ARG A 1 87 ? 8.604 1.457 -6.733 1.00 94.31 87 ARG A N 1
ATOM 643 C CA . ARG A 1 87 ? 9.140 2.617 -6.002 1.00 94.31 87 ARG A CA 1
ATOM 644 C C . ARG A 1 87 ? 8.034 3.308 -5.233 1.00 94.31 87 ARG A C 1
ATOM 646 O O . ARG A 1 87 ? 7.026 3.705 -5.807 1.00 94.31 87 ARG A O 1
ATOM 653 N N . ILE A 1 88 ? 8.282 3.531 -3.953 1.00 92.31 88 ILE A N 1
ATOM 654 C CA . ILE A 1 88 ? 7.459 4.371 -3.092 1.00 92.31 88 ILE A CA 1
ATOM 655 C C . ILE A 1 88 ? 8.150 5.730 -2.974 1.00 92.31 88 ILE A C 1
ATOM 657 O O . ILE A 1 88 ? 9.278 5.840 -2.475 1.00 92.31 88 ILE A O 1
ATOM 661 N N . GLY A 1 89 ? 7.476 6.767 -3.465 1.00 89.19 89 GLY A N 1
ATOM 662 C CA . GLY A 1 89 ? 7.925 8.152 -3.412 1.00 89.19 89 GLY A CA 1
ATOM 663 C C . GLY A 1 89 ? 8.246 8.580 -1.981 1.00 89.19 89 GLY A C 1
ATOM 664 O O . GLY A 1 89 ? 7.514 8.272 -1.046 1.00 89.19 89 GLY A O 1
ATOM 665 N N . GLY A 1 90 ? 9.381 9.258 -1.806 1.00 85.62 90 GLY A N 1
ATOM 666 C CA . GLY A 1 90 ? 9.866 9.676 -0.487 1.00 85.62 90 GLY A CA 1
ATOM 667 C C . GLY A 1 90 ? 10.596 8.590 0.317 1.00 85.62 90 GLY A C 1
ATOM 668 O O . GLY A 1 90 ? 11.113 8.904 1.386 1.00 85.62 90 GLY A O 1
ATOM 669 N N . TRP A 1 91 ? 10.696 7.349 -0.182 1.00 89.38 91 TRP A N 1
ATOM 670 C CA . TRP A 1 91 ? 11.464 6.285 0.479 1.00 89.38 91 TRP A CA 1
ATOM 671 C C . TRP A 1 91 ? 12.449 5.547 -0.439 1.00 89.38 91 TRP A C 1
ATOM 673 O O . TRP A 1 91 ? 13.647 5.572 -0.164 1.00 89.38 91 TRP A O 1
ATOM 683 N N . GLY A 1 92 ? 11.989 4.890 -1.507 1.00 92.00 92 GLY A N 1
ATOM 684 C CA . GLY A 1 92 ? 12.846 4.034 -2.340 1.00 92.00 92 GLY A CA 1
ATOM 685 C C . GLY A 1 92 ? 12.112 2.845 -2.960 1.00 92.00 92 GLY A C 1
ATOM 686 O O . GLY A 1 92 ? 10.895 2.887 -3.123 1.00 92.00 92 GLY A O 1
ATOM 687 N N . TYR A 1 93 ? 12.857 1.799 -3.325 1.00 94.00 93 TYR A N 1
ATOM 688 C CA . TYR A 1 93 ? 12.315 0.585 -3.947 1.00 94.00 93 TYR A CA 1
ATOM 689 C C . TYR A 1 93 ? 11.902 -0.464 -2.910 1.00 94.00 93 TYR A C 1
ATOM 691 O O . TYR A 1 93 ? 12.672 -0.794 -2.006 1.00 94.00 93 TYR A O 1
ATOM 699 N N . LEU A 1 94 ? 10.698 -1.013 -3.072 1.00 94.44 94 LEU A N 1
ATOM 700 C CA . LEU A 1 94 ? 10.190 -2.169 -2.347 1.00 94.44 94 LEU A CA 1
ATOM 701 C C . LEU A 1 94 ? 10.272 -3.389 -3.263 1.00 94.44 94 LEU A C 1
ATOM 703 O O . LEU A 1 94 ? 9.554 -3.467 -4.261 1.00 94.44 94 LEU A O 1
ATOM 707 N N . GLN A 1 95 ? 11.137 -4.333 -2.902 1.00 95.44 95 GLN A N 1
ATOM 708 C CA . GLN A 1 95 ? 11.352 -5.545 -3.690 1.00 95.44 95 GLN A CA 1
ATOM 709 C C . GLN A 1 95 ? 10.112 -6.439 -3.735 1.00 95.44 95 GLN A C 1
ATOM 711 O O . GLN A 1 95 ? 9.285 -6.398 -2.816 1.00 95.44 95 GLN A O 1
ATOM 716 N N . GLU A 1 96 ? 10.002 -7.258 -4.779 1.00 92.50 96 GLU A N 1
ATOM 717 C CA . GLU A 1 96 ? 8.948 -8.270 -4.895 1.00 92.50 96 GLU A CA 1
ATOM 718 C C . GLU A 1 96 ? 8.810 -9.134 -3.628 1.00 92.50 96 GLU A C 1
ATOM 720 O O . GLU A 1 96 ? 9.787 -9.472 -2.953 1.00 92.50 96 GLU A O 1
ATOM 725 N N . SER A 1 97 ? 7.571 -9.484 -3.271 1.00 90.19 97 SER A N 1
ATOM 726 C CA . SER A 1 97 ? 7.227 -10.281 -2.078 1.00 90.19 97 SER A CA 1
ATOM 727 C C . SER A 1 97 ? 7.758 -9.751 -0.733 1.00 90.19 97 SER A C 1
ATOM 729 O O . SER A 1 97 ? 7.626 -10.427 0.297 1.00 90.19 97 SER A O 1
ATOM 731 N N . ASN A 1 98 ? 8.316 -8.538 -0.701 1.00 94.12 98 ASN A N 1
ATOM 732 C CA . ASN A 1 98 ? 8.921 -7.936 0.477 1.00 94.12 98 ASN A CA 1
ATOM 733 C C . ASN A 1 98 ? 7.963 -6.944 1.145 1.00 94.12 98 ASN A C 1
ATOM 735 O O . ASN A 1 98 ? 7.054 -6.394 0.521 1.00 94.12 98 ASN A O 1
ATOM 739 N N . PHE A 1 99 ? 8.160 -6.709 2.438 1.00 93.44 99 PHE A N 1
ATOM 740 C CA . PHE A 1 99 ? 7.374 -5.752 3.204 1.00 93.44 99 PHE A CA 1
ATOM 741 C C . PHE A 1 99 ? 8.282 -4.759 3.916 1.00 93.44 99 PHE A C 1
ATOM 743 O O . PHE A 1 99 ? 9.420 -5.055 4.283 1.00 93.44 99 PHE A O 1
ATOM 750 N N . LYS A 1 100 ? 7.745 -3.568 4.143 1.00 93.75 100 LYS A N 1
ATOM 751 C CA . LYS A 1 100 ? 8.397 -2.530 4.916 1.00 93.75 100 LYS A CA 1
ATOM 752 C C . LYS A 1 100 ? 7.434 -1.991 5.952 1.00 93.75 100 LYS A C 1
ATOM 754 O O . LYS A 1 100 ? 6.283 -1.696 5.659 1.00 93.75 100 LYS A O 1
ATOM 759 N N . ASP A 1 101 ? 7.939 -1.845 7.164 1.00 93.06 101 ASP A N 1
ATOM 760 C CA . ASP A 1 101 ? 7.191 -1.317 8.292 1.00 93.06 101 ASP A CA 1
ATOM 761 C C . ASP A 1 101 ? 7.943 -0.153 8.947 1.00 93.06 101 ASP A C 1
ATOM 763 O O . ASP A 1 101 ? 9.144 0.035 8.710 1.00 93.06 101 ASP A O 1
ATOM 767 N N . ASN A 1 102 ? 7.225 0.617 9.765 1.00 90.88 102 ASN A N 1
ATOM 768 C CA . ASN A 1 102 ? 7.698 1.789 10.490 1.00 90.88 102 ASN A CA 1
ATOM 769 C C . ASN A 1 102 ? 8.417 2.782 9.576 1.00 90.88 102 ASN A C 1
ATOM 771 O O . ASN A 1 102 ? 9.457 3.343 9.928 1.00 90.88 102 ASN A O 1
ATOM 775 N N . LEU A 1 103 ? 7.850 2.997 8.387 1.00 90.94 103 LEU A N 1
ATOM 776 C CA . LEU A 1 103 ? 8.306 4.055 7.506 1.00 90.94 103 LEU A CA 1
ATOM 777 C C . LEU A 1 103 ? 8.160 5.408 8.222 1.00 90.94 103 LEU A C 1
ATOM 779 O O . LEU A 1 103 ? 7.205 5.604 8.997 1.00 90.94 103 LEU A O 1
ATOM 783 N N . PRO A 1 104 ? 9.096 6.349 7.976 1.00 87.69 104 PRO A N 1
ATOM 784 C CA . PRO A 1 104 ? 8.872 7.736 8.345 1.00 87.69 104 PRO A CA 1
ATOM 785 C C . PRO A 1 104 ? 7.559 8.204 7.719 1.00 87.69 104 PRO A C 1
ATOM 787 O O . PRO A 1 104 ? 7.076 7.615 6.758 1.00 87.69 104 PRO A O 1
ATOM 790 N N . ASN A 1 105 ? 6.963 9.246 8.287 1.00 88.06 105 ASN A N 1
ATOM 791 C CA . ASN A 1 105 ? 5.731 9.804 7.754 1.00 88.06 105 ASN A CA 1
ATOM 792 C C . ASN A 1 105 ? 5.985 10.388 6.350 1.00 88.06 105 ASN A C 1
ATOM 794 O O . ASN A 1 105 ? 6.384 11.545 6.229 1.00 88.06 105 ASN A O 1
ATOM 798 N N . ILE A 1 106 ? 5.822 9.556 5.321 1.00 88.56 106 ILE A N 1
ATOM 799 C CA . ILE A 1 106 ? 6.047 9.904 3.923 1.00 88.56 106 ILE A CA 1
ATOM 800 C C . ILE A 1 106 ? 4.710 10.011 3.206 1.00 88.56 106 ILE A C 1
ATOM 802 O O . ILE A 1 106 ? 3.811 9.194 3.388 1.00 88.56 106 ILE A O 1
ATOM 806 N N . THR A 1 107 ? 4.591 11.029 2.373 1.00 85.56 107 THR A N 1
ATOM 807 C CA . THR A 1 107 ? 3.524 11.168 1.388 1.00 85.56 107 THR A CA 1
ATOM 808 C C . THR A 1 107 ? 4.173 11.079 0.015 1.00 85.56 107 THR A C 1
ATOM 810 O O . THR A 1 107 ? 5.308 11.525 -0.174 1.00 85.56 107 THR A O 1
ATOM 813 N N . GLY A 1 108 ? 3.507 10.444 -0.944 1.00 84.06 108 GLY A N 1
ATOM 814 C CA . GLY A 1 108 ? 4.114 10.243 -2.251 1.00 84.06 108 GLY A CA 1
ATOM 815 C C . GLY A 1 108 ? 3.300 9.368 -3.182 1.00 84.06 108 GLY A C 1
ATOM 816 O O . GLY A 1 108 ? 2.118 9.106 -2.959 1.00 84.06 108 GLY A O 1
ATOM 817 N N . GLU A 1 109 ? 3.981 8.936 -4.236 1.00 90.06 109 GLU A N 1
ATOM 818 C CA . GLU A 1 109 ? 3.426 8.126 -5.311 1.00 90.06 109 GLU A CA 1
ATOM 819 C C . GLU A 1 109 ? 3.954 6.693 -5.246 1.00 90.06 109 GLU A C 1
ATOM 821 O O . GLU A 1 109 ? 5.087 6.447 -4.827 1.00 90.06 109 GLU A O 1
ATOM 826 N N . VAL A 1 110 ? 3.145 5.752 -5.706 1.00 90.75 110 VAL A N 1
ATOM 827 C CA . VAL A 1 110 ? 3.543 4.381 -6.005 1.00 90.75 110 VAL A CA 1
ATOM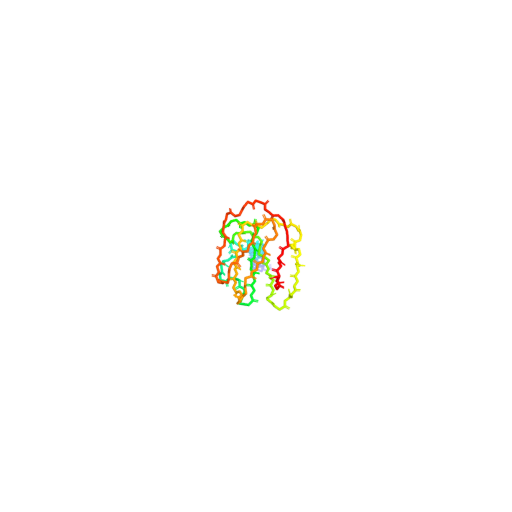 828 C C . VAL A 1 110 ? 3.836 4.302 -7.495 1.00 90.75 110 VAL A C 1
ATOM 830 O O . VAL A 1 110 ? 2.946 4.553 -8.300 1.00 90.75 110 VAL A O 1
ATOM 833 N N . CYS A 1 111 ? 5.074 3.976 -7.860 1.00 92.25 111 CYS A N 1
ATOM 834 C CA . CYS A 1 111 ? 5.523 3.941 -9.249 1.00 92.25 111 CYS A CA 1
ATOM 835 C C . CYS A 1 111 ? 5.910 2.533 -9.702 1.00 92.25 111 CYS A C 1
ATOM 837 O O . CYS A 1 111 ? 6.791 1.909 -9.102 1.00 92.25 111 CYS A O 1
ATOM 839 N N . TRP A 1 112 ? 5.318 2.105 -10.813 1.00 89.88 112 TRP A N 1
ATOM 840 C CA . TRP A 1 112 ? 5.608 0.857 -11.520 1.00 89.88 112 TRP A CA 1
ATOM 841 C C . TRP A 1 112 ? 6.453 1.090 -12.779 1.00 89.88 112 TRP A C 1
ATOM 843 O O . TRP A 1 112 ? 6.284 2.109 -13.448 1.00 89.88 112 TRP A O 1
ATOM 853 N N . GLY A 1 113 ? 7.291 0.110 -13.148 1.00 73.06 113 GLY A N 1
ATOM 854 C CA . GLY A 1 113 ? 7.920 0.036 -14.480 1.00 73.06 113 GLY A CA 1
ATOM 855 C C . GLY A 1 113 ? 8.932 1.143 -14.804 1.00 73.06 113 GLY A C 1
ATOM 856 O O . GLY A 1 113 ? 8.981 1.614 -15.938 1.00 73.06 113 GLY A O 1
ATOM 857 N N . ILE A 1 114 ? 9.693 1.574 -13.801 1.00 64.25 114 ILE A N 1
ATOM 858 C CA . ILE A 1 114 ? 10.740 2.615 -13.865 1.00 64.25 114 ILE A CA 1
ATOM 859 C C . ILE A 1 114 ? 12.124 2.030 -14.109 1.00 64.25 114 ILE A C 1
ATOM 861 O O . ILE A 1 114 ? 12.387 0.915 -13.611 1.00 64.25 114 ILE A O 1
#

Nearest PDB structures (foldseek):
  4jgf-assembly2_B  TM=6.958E-01  e=3.301E-01  Homo sapiens
  1m8u-assembly1_A  TM=6.305E-01  e=1.659E-01  Bos taurus
  5z6d-assembly2_B  TM=6.193E-01  e=3.920E-01  Neurospora crassa OR74A
  5vh1-assembly1_A  TM=5.992E-01  e=5.222E-01  Gallus gallus
  2vxj-assembly2_B  TM=2.312E-01  e=2.624E-01  Pseudomonas aeruginosa PAO1

Foldseek 3Di:
DDPVVVVVVVVVVVVVVVVVVPPDPPPVDDPFAPAPVVADAQWKWFALAFRRGHDIDIDHLVNAAKAWDPPQRWGAKMAANRQAWKAFPPPGIDGHRGMDHRDDRDGTIIHHDD

Sequence (114 aa):
MSGVEKRLRAALLALLLAAAVACALFVTAPKASADRADCPGHAVCIWSGPTFGGQLSWFSENDIGCHPHPDNTPIRSAFNRSTWDVRIGGWGYLQESNFKDNLPNITGEVCWGI

Mean predicted aligned error: 12.17 Å